Protein AF-A9PB67-F1 (afdb_monomer_lite)

Organism: Populus trichocarpa (NCBI:txid3694)

Secondary structure (DSSP, 8-state):
----BTTEEEEEESS-----STT-----EEEEEE----TT-EEEEEEEEE-SS-EEEEEEEEE--

Sequence (65 aa):
MTSQTTSVKMLVEPESLSFAKEYEKKSYTVTFTATSMPSGTNSFAHLEWSDGKHVVRSPIAFSWT

Radius of gyration: 14.49 Å; chains: 1; bounding box: 33×18×41 Å

pLDDT: mean 90.89, std 14.82, range [35.41, 98.12]

InterPro domains:
  IPR041469 Subtilisin-like protease, fibronectin type-III domain [PF17766] (4-61)

Foldseek 3Di:
DWDDPPFKTKDKPPPDDDDDDPPDDDDMDIDIDGDDDDAADKDKDWDWDDPPPDIDIDIDIDGHD

Structure (mmCIF, N/CA/C/O backbone):
data_AF-A9PB67-F1
#
_entry.id   AF-A9PB67-F1
#
loop_
_atom_site.group_PDB
_atom_site.id
_atom_site.type_symbol
_atom_site.label_atom_id
_atom_site.label_alt_id
_atom_site.label_comp_id
_atom_site.label_asym_id
_atom_site.label_entity_id
_atom_site.label_seq_id
_atom_site.pdbx_PDB_ins_code
_atom_site.Cartn_x
_atom_site.Cartn_y
_atom_site.Cartn_z
_atom_site.occupancy
_atom_site.B_iso_or_equiv
_atom_site.auth_seq_id
_atom_site.auth_comp_id
_atom_site.auth_asym_id
_atom_site.auth_atom_id
_atom_site.pdbx_PDB_model_num
ATOM 1 N N . MET A 1 1 ? -2.324 -9.677 0.719 1.00 36.88 1 MET A N 1
ATOM 2 C CA . MET A 1 1 ? -2.880 -9.690 -0.662 1.00 36.88 1 MET A CA 1
ATOM 3 C C . MET A 1 1 ? -1.853 -9.088 -1.621 1.00 36.88 1 MET A C 1
ATOM 5 O O . MET A 1 1 ? -1.679 -7.878 -1.622 1.00 36.88 1 MET A O 1
ATOM 9 N N . THR A 1 2 ? -1.127 -9.899 -2.395 1.00 35.41 2 THR A N 1
ATOM 10 C CA . THR A 1 2 ? -0.142 -9.413 -3.383 1.00 35.41 2 THR A CA 1
ATOM 11 C C . THR A 1 2 ? -0.755 -9.405 -4.783 1.00 35.41 2 THR A C 1
ATOM 13 O O . THR A 1 2 ? -0.940 -10.464 -5.376 1.00 35.41 2 THR A O 1
ATOM 16 N N . SER A 1 3 ? -1.054 -8.224 -5.327 1.00 43.22 3 SER A N 1
ATOM 17 C CA . SER A 1 3 ? -1.366 -8.059 -6.753 1.00 43.22 3 SER A CA 1
ATOM 18 C C . SER A 1 3 ? -0.057 -8.123 -7.546 1.00 43.22 3 SER A C 1
ATOM 20 O O . SER A 1 3 ? 0.695 -7.151 -7.573 1.00 43.22 3 SER A O 1
ATOM 22 N N . GLN A 1 4 ? 0.265 -9.277 -8.136 1.00 42.44 4 GLN A N 1
ATOM 23 C CA . GLN A 1 4 ? 1.436 -9.429 -9.005 1.00 42.44 4 GLN A CA 1
ATOM 24 C C . GLN A 1 4 ? 1.097 -8.985 -10.432 1.00 42.44 4 GLN A C 1
ATOM 26 O O . GLN A 1 4 ? 0.625 -9.768 -11.249 1.00 42.44 4 GLN A O 1
ATOM 31 N N . THR A 1 5 ? 1.405 -7.735 -10.763 1.00 52.81 5 THR A N 1
ATOM 32 C CA . THR A 1 5 ? 1.866 -7.412 -12.120 1.00 52.81 5 THR A CA 1
ATOM 33 C C . THR A 1 5 ? 3.347 -7.768 -12.163 1.00 52.81 5 THR A C 1
ATOM 35 O O . THR A 1 5 ? 4.087 -7.302 -11.303 1.00 52.81 5 THR A O 1
ATOM 38 N N . THR A 1 6 ? 3.797 -8.600 -13.104 1.00 67.19 6 THR A N 1
ATOM 39 C CA . THR A 1 6 ? 5.127 -9.250 -13.082 1.00 67.19 6 THR A CA 1
ATOM 40 C C . THR A 1 6 ? 6.310 -8.289 -12.859 1.00 67.19 6 THR A C 1
ATOM 42 O O . THR A 1 6 ? 7.335 -8.700 -12.324 1.00 67.19 6 THR A O 1
ATOM 45 N N . SER A 1 7 ? 6.153 -7.010 -13.213 1.00 82.88 7 SER A N 1
ATOM 46 C CA . SER A 1 7 ? 7.188 -5.968 -13.142 1.00 82.88 7 SER A CA 1
ATOM 47 C C . SER A 1 7 ? 7.179 -5.107 -11.868 1.00 82.88 7 SER A C 1
ATOM 49 O O . SER A 1 7 ? 8.114 -4.334 -11.665 1.00 82.88 7 SER A O 1
ATOM 51 N N . VAL A 1 8 ? 6.144 -5.191 -11.019 1.00 91.56 8 VAL A N 1
ATOM 52 C CA . VAL A 1 8 ? 6.042 -4.411 -9.769 1.00 91.56 8 VAL A CA 1
ATOM 53 C C . VAL A 1 8 ? 5.521 -5.285 -8.635 1.00 91.56 8 VAL A C 1
ATOM 55 O O . VAL A 1 8 ? 4.408 -5.806 -8.686 1.00 91.56 8 VAL A O 1
ATOM 58 N N . LYS A 1 9 ? 6.316 -5.401 -7.571 1.00 92.94 9 LYS A N 1
ATOM 59 C CA . LYS A 1 9 ? 5.912 -5.996 -6.299 1.00 92.94 9 LYS A CA 1
ATOM 60 C C . LYS A 1 9 ? 5.402 -4.901 -5.367 1.00 92.94 9 LYS A C 1
ATOM 62 O O . LYS A 1 9 ? 6.054 -3.872 -5.198 1.00 92.94 9 LYS A O 1
ATOM 67 N N . MET A 1 10 ? 4.262 -5.159 -4.734 1.00 93.25 10 MET A N 1
ATOM 68 C CA . MET A 1 10 ? 3.682 -4.306 -3.700 1.00 93.25 10 MET A CA 1
ATOM 69 C C . MET A 1 10 ? 3.683 -5.029 -2.357 1.00 93.25 10 MET A C 1
ATOM 71 O O . MET A 1 10 ? 3.278 -6.190 -2.278 1.00 93.25 10 MET A O 1
ATOM 75 N N . LEU A 1 11 ? 4.106 -4.325 -1.312 1.00 95.75 11 LEU A N 1
ATOM 76 C CA . LEU A 1 11 ? 4.002 -4.748 0.081 1.00 95.75 11 LEU A CA 1
ATOM 77 C C . LEU A 1 11 ? 3.245 -3.675 0.866 1.00 95.75 11 LEU A C 1
ATOM 79 O O . LEU A 1 11 ? 3.478 -2.486 0.655 1.00 95.75 11 LEU A O 1
ATOM 83 N N . VAL A 1 12 ? 2.342 -4.091 1.751 1.00 97.38 12 VAL A N 1
ATOM 84 C CA . VAL A 1 12 ? 1.551 -3.192 2.599 1.00 97.38 12 VAL A CA 1
ATOM 85 C C . VAL A 1 12 ? 1.758 -3.595 4.047 1.00 97.38 12 VAL A C 1
ATOM 87 O O . VAL A 1 12 ? 1.544 -4.754 4.390 1.00 97.38 12 VAL A O 1
ATOM 90 N N . GLU A 1 13 ? 2.160 -2.645 4.887 1.00 97.88 13 GLU A N 1
ATOM 91 C CA . GLU A 1 13 ? 2.438 -2.901 6.299 1.00 97.88 13 GLU A CA 1
ATOM 92 C C . GLU A 1 13 ? 1.759 -1.850 7.192 1.00 97.88 13 GLU A C 1
ATOM 94 O O . GLU A 1 13 ? 1.998 -0.649 7.017 1.00 97.88 13 GLU A O 1
ATOM 99 N N . PRO A 1 14 ? 0.919 -2.273 8.159 1.00 98.12 14 PRO A N 1
ATOM 100 C CA . PRO A 1 14 ? 0.454 -3.650 8.397 1.00 98.12 14 PRO A CA 1
ATOM 101 C C . PRO A 1 14 ? -0.522 -4.145 7.308 1.00 98.12 14 PRO A C 1
ATOM 103 O O . PRO A 1 14 ? -1.164 -3.340 6.640 1.00 98.12 14 PRO A O 1
ATOM 106 N N . GLU A 1 15 ? -0.691 -5.466 7.163 1.00 96.25 15 GLU A N 1
ATOM 107 C CA . GLU A 1 15 ? -1.630 -6.055 6.183 1.00 96.25 15 GLU A CA 1
ATOM 108 C C . GLU A 1 15 ? -3.114 -5.901 6.567 1.00 96.25 15 GLU A C 1
ATOM 110 O O . GLU A 1 15 ? -3.999 -6.107 5.737 1.00 96.25 15 GLU A O 1
ATOM 115 N N . SER A 1 16 ? -3.398 -5.540 7.821 1.00 96.56 16 SER A N 1
ATOM 116 C CA . SER A 1 16 ? -4.748 -5.340 8.351 1.00 96.56 16 SER A CA 1
ATOM 117 C C . SER A 1 16 ? -4.800 -4.119 9.260 1.00 96.56 16 SER A C 1
ATOM 119 O O . SER A 1 16 ? -3.877 -3.887 10.045 1.00 96.56 16 SER A O 1
ATOM 121 N N . LEU A 1 17 ? -5.911 -3.386 9.216 1.00 97.44 17 LEU A N 1
ATOM 122 C CA . LEU A 1 17 ? -6.175 -2.242 10.085 1.00 97.44 17 LEU A CA 1
ATOM 123 C C . LEU A 1 17 ? -7.417 -2.522 10.934 1.00 97.44 17 LEU A C 1
ATOM 125 O O . LEU A 1 17 ? -8.495 -2.751 10.394 1.00 97.44 17 LEU A O 1
ATOM 129 N N . SER A 1 18 ? -7.265 -2.470 12.258 1.00 97.00 18 SER A N 1
ATOM 130 C CA . SER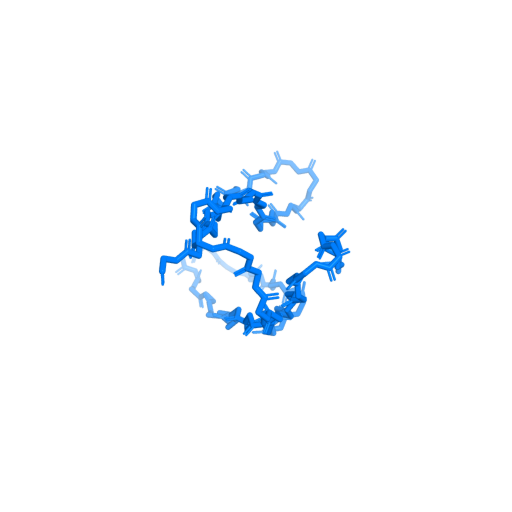 A 1 18 ? -8.363 -2.679 13.210 1.00 97.00 18 SER A CA 1
ATOM 131 C C . SER A 1 18 ? -8.729 -1.369 13.894 1.00 97.00 18 SER A C 1
ATOM 133 O O . SER A 1 18 ? -7.877 -0.748 14.527 1.00 97.00 18 SER A O 1
ATOM 135 N N . PHE A 1 19 ? -9.992 -0.968 13.794 1.00 97.06 19 PHE A N 1
ATOM 136 C CA . PHE A 1 19 ? -10.527 0.24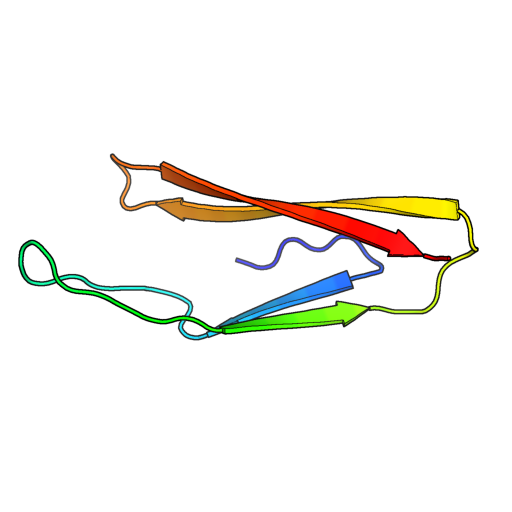7 14.407 1.00 97.06 19 PHE A CA 1
ATOM 137 C C . PHE A 1 19 ? -11.465 -0.153 15.546 1.00 97.06 19 PHE A C 1
ATOM 139 O O . PHE A 1 19 ? -12.387 -0.937 15.335 1.00 97.06 19 PHE A O 1
ATOM 146 N N . ALA A 1 20 ? -11.222 0.352 16.754 1.00 96.69 20 ALA A N 1
ATOM 147 C CA . ALA A 1 20 ? -11.992 -0.010 17.947 1.00 96.69 20 ALA A CA 1
ATOM 148 C C . ALA A 1 20 ? -13.055 1.036 18.316 1.00 96.69 20 ALA A C 1
ATOM 150 O O . ALA A 1 20 ? -13.966 0.749 19.090 1.00 96.69 20 ALA A O 1
ATOM 151 N N . LYS A 1 21 ? -12.929 2.260 17.793 1.00 97.00 21 LYS A N 1
ATOM 152 C CA . LYS A 1 21 ? -13.828 3.381 18.081 1.00 97.00 21 LYS A CA 1
ATOM 153 C C . LYS A 1 21 ? -13.972 4.306 16.881 1.00 97.00 21 LYS A C 1
ATOM 155 O O . LYS A 1 21 ? -13.088 4.374 16.025 1.00 97.00 21 LYS A O 1
ATOM 160 N N . GLU A 1 22 ? -15.069 5.053 16.855 1.00 97.00 22 GLU A N 1
ATOM 161 C CA . GLU A 1 22 ? -15.289 6.087 15.848 1.00 97.00 22 GLU A CA 1
ATOM 162 C C . GLU A 1 22 ? -14.156 7.125 15.861 1.00 97.00 22 GLU A C 1
ATOM 164 O O . GLU A 1 22 ? -13.584 7.444 16.908 1.00 97.00 22 GLU A O 1
ATOM 169 N N . TYR A 1 23 ? -13.833 7.645 14.674 1.00 97.44 23 TYR A N 1
ATOM 170 C CA . TYR A 1 23 ? -12.797 8.660 14.435 1.00 97.44 23 TYR A CA 1
ATOM 171 C C . TYR A 1 23 ? -11.351 8.231 14.730 1.00 97.44 23 TYR A C 1
ATOM 173 O O . TYR A 1 23 ? -10.435 9.056 14.654 1.00 97.44 23 TYR A O 1
ATOM 181 N N . GLU A 1 24 ? -11.107 6.953 15.027 1.00 98.06 24 GLU A N 1
ATOM 182 C CA . GLU A 1 24 ? -9.750 6.428 15.124 1.00 98.06 24 GLU A CA 1
ATOM 183 C C . GLU A 1 24 ? -9.037 6.505 13.766 1.00 98.06 24 GLU A C 1
ATOM 185 O O . GLU A 1 24 ? -9.589 6.159 12.723 1.00 98.06 24 GLU A O 1
ATOM 190 N N . LYS A 1 25 ? -7.781 6.957 13.783 1.00 97.62 25 LYS A N 1
ATOM 191 C CA . LYS A 1 25 ? -6.929 7.022 12.594 1.00 97.62 25 LYS A CA 1
ATOM 192 C C . LYS A 1 25 ? -5.877 5.930 12.673 1.00 97.62 25 LYS A C 1
ATOM 194 O O . LYS A 1 25 ? -5.241 5.753 13.712 1.00 97.62 25 LYS A O 1
ATOM 199 N N . LYS A 1 26 ? -5.671 5.234 11.560 1.00 97.75 26 LYS A N 1
ATOM 200 C CA . LYS A 1 26 ? -4.589 4.268 11.389 1.00 97.75 26 LYS A CA 1
ATOM 201 C C . LYS A 1 26 ? -3.707 4.681 10.223 1.00 97.75 26 LYS A C 1
ATOM 203 O O . LYS A 1 26 ? -4.196 5.244 9.245 1.00 97.75 26 LYS A O 1
ATOM 208 N N . SER A 1 27 ? -2.424 4.374 10.348 1.00 97.88 27 SER A N 1
ATOM 209 C CA . SER A 1 27 ? -1.428 4.578 9.301 1.00 97.88 27 SER A CA 1
ATOM 210 C C . SER A 1 27 ? -1.004 3.231 8.738 1.00 97.88 27 SER A C 1
ATOM 212 O O . SER A 1 27 ? -0.978 2.232 9.456 1.00 97.88 27 SER A O 1
ATOM 214 N N . TYR A 1 28 ? -0.654 3.229 7.460 1.00 97.44 28 TYR A N 1
ATOM 215 C CA . TYR A 1 28 ? -0.061 2.097 6.766 1.00 97.44 28 TYR A CA 1
ATOM 216 C C . TYR A 1 28 ? 0.995 2.617 5.795 1.00 97.44 28 TYR A C 1
ATOM 218 O O . TYR A 1 28 ? 0.926 3.762 5.342 1.00 97.44 28 TYR A O 1
ATOM 226 N N . THR A 1 29 ? 1.952 1.759 5.469 1.00 98.00 29 THR A N 1
ATOM 227 C CA . THR A 1 29 ? 2.986 2.026 4.473 1.00 98.00 29 THR A CA 1
ATOM 228 C C . THR A 1 29 ? 2.781 1.095 3.294 1.00 98.00 29 THR A C 1
ATOM 230 O O . THR A 1 29 ? 2.536 -0.097 3.476 1.00 98.00 29 THR A O 1
ATOM 233 N N . VAL A 1 30 ? 2.892 1.637 2.081 1.00 97.12 30 VAL A N 1
ATOM 234 C CA . VAL A 1 30 ? 2.931 0.845 0.851 1.00 97.12 30 VAL A CA 1
ATOM 235 C C . VAL A 1 30 ? 4.322 0.966 0.253 1.00 97.12 30 VAL A C 1
ATOM 237 O O . VAL A 1 30 ? 4.763 2.064 -0.085 1.00 97.12 30 VAL A O 1
ATOM 240 N N . THR A 1 31 ? 5.000 -0.165 0.114 1.00 96.81 31 THR A N 1
ATOM 241 C CA . THR A 1 31 ? 6.324 -0.255 -0.496 1.00 96.81 31 THR A CA 1
ATOM 242 C C . THR A 1 31 ? 6.189 -0.847 -1.891 1.00 96.81 31 THR A C 1
ATOM 244 O O . THR A 1 31 ? 5.649 -1.942 -2.066 1.00 96.81 31 THR A O 1
ATOM 247 N N . PHE A 1 32 ? 6.709 -0.126 -2.882 1.00 94.81 32 PHE A N 1
ATOM 248 C CA . PHE A 1 32 ? 6.748 -0.553 -4.276 1.00 94.81 32 PHE A CA 1
ATOM 249 C C . PHE A 1 32 ? 8.173 -0.950 -4.649 1.00 94.81 32 PHE A C 1
ATOM 251 O O . PHE A 1 32 ? 9.119 -0.199 -4.420 1.00 94.81 32 PHE A O 1
ATOM 258 N N . THR A 1 33 ? 8.334 -2.121 -5.253 1.00 94.44 33 THR A N 1
ATOM 259 C CA . THR A 1 33 ? 9.602 -2.559 -5.840 1.00 94.44 33 THR A CA 1
ATOM 260 C C . THR A 1 33 ? 9.360 -2.878 -7.303 1.00 94.44 33 THR A C 1
ATOM 262 O O . THR A 1 33 ? 8.635 -3.820 -7.613 1.00 94.44 33 THR A O 1
ATOM 265 N N . ALA A 1 34 ? 9.942 -2.083 -8.196 1.00 92.44 34 ALA A N 1
ATOM 266 C CA . ALA A 1 34 ? 9.758 -2.210 -9.636 1.00 92.44 34 ALA A CA 1
ATOM 267 C C . ALA A 1 34 ? 11.050 -2.661 -10.322 1.00 92.44 34 ALA A C 1
ATOM 269 O O . ALA A 1 34 ? 12.147 -2.285 -9.906 1.00 92.44 34 ALA A O 1
ATOM 270 N N . THR A 1 35 ? 10.918 -3.440 -11.392 1.00 90.69 35 THR A N 1
ATOM 271 C CA . THR A 1 35 ? 12.015 -3.699 -12.330 1.00 90.69 35 THR A CA 1
ATOM 272 C C . THR A 1 35 ? 12.011 -2.667 -13.455 1.00 90.69 35 THR A C 1
ATOM 274 O O . THR A 1 35 ? 11.005 -2.000 -13.711 1.00 90.69 35 THR A O 1
ATOM 277 N N . SER A 1 36 ? 13.143 -2.539 -14.150 1.00 91.00 36 SER A N 1
ATOM 278 C CA . SER A 1 36 ? 13.206 -1.729 -15.369 1.00 91.00 36 SER A CA 1
ATOM 279 C C . SER A 1 36 ? 12.234 -2.266 -16.427 1.00 91.00 36 SER A C 1
ATOM 281 O O . SER A 1 36 ? 12.069 -3.480 -16.561 1.00 91.00 36 SER A O 1
ATOM 283 N N . MET A 1 37 ? 11.603 -1.355 -17.165 1.00 93.19 37 MET A N 1
ATOM 284 C CA . MET A 1 37 ? 10.726 -1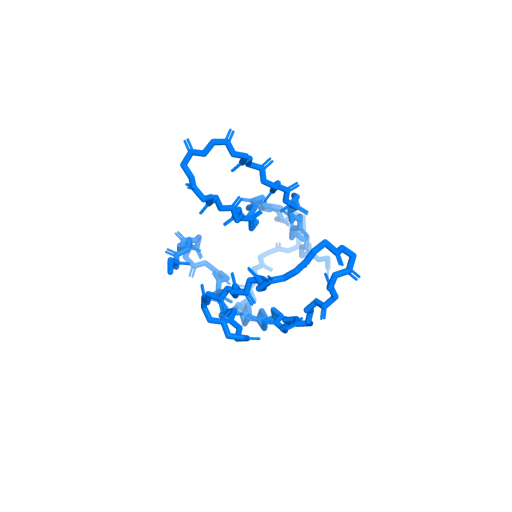.625 -18.306 1.00 93.19 37 MET A CA 1
ATOM 285 C C . MET A 1 37 ? 11.020 -0.599 -19.408 1.00 93.19 37 MET A C 1
ATOM 287 O O . MET A 1 37 ? 11.547 0.475 -19.107 1.00 93.19 37 MET A O 1
ATOM 291 N N . PRO A 1 38 ? 10.678 -0.889 -20.677 1.00 94.56 38 PRO A N 1
ATOM 292 C CA . PRO A 1 38 ? 10.810 0.082 -21.759 1.00 94.56 38 PRO A CA 1
ATOM 293 C C . PRO A 1 38 ? 10.066 1.391 -21.459 1.00 94.56 38 PRO A C 1
ATOM 295 O O . PRO A 1 38 ? 8.940 1.360 -20.951 1.00 94.56 38 PRO A O 1
ATOM 298 N N . SER A 1 39 ? 10.673 2.525 -21.820 1.00 95.69 39 SER A N 1
ATOM 299 C CA . SER A 1 39 ? 10.029 3.843 -21.735 1.00 95.69 39 SER A CA 1
ATOM 300 C C . SER A 1 39 ? 8.708 3.850 -22.515 1.00 95.69 39 SER A C 1
ATOM 302 O O . SER A 1 39 ? 8.596 3.237 -23.579 1.00 95.69 39 SER A O 1
ATOM 304 N N . GLY A 1 40 ? 7.685 4.492 -21.956 1.00 95.25 40 GLY A N 1
ATOM 305 C CA . GLY A 1 40 ? 6.315 4.487 -22.473 1.00 95.25 40 GLY A CA 1
ATOM 306 C C . GLY A 1 40 ? 5.458 3.310 -21.993 1.00 95.25 40 GLY A C 1
ATOM 307 O O . GLY A 1 40 ? 4.263 3.269 -22.291 1.00 95.25 40 GLY A O 1
ATOM 308 N N . THR A 1 41 ? 6.021 2.370 -21.224 1.00 94.44 41 THR A N 1
ATOM 309 C CA . THR A 1 41 ? 5.227 1.31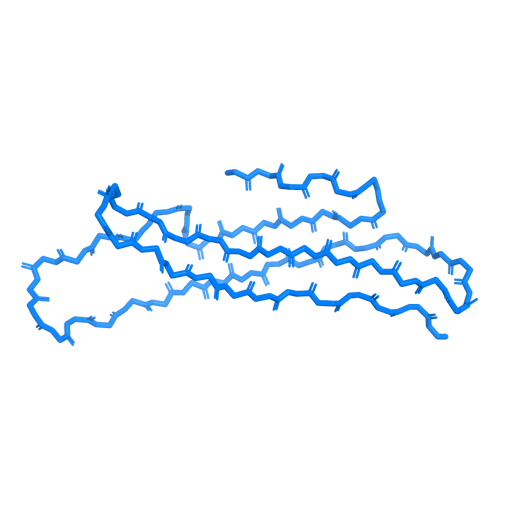8 -20.576 1.00 94.44 41 THR A CA 1
ATOM 310 C C . THR A 1 41 ? 4.390 1.914 -19.446 1.00 94.44 41 THR A C 1
ATOM 312 O O . THR A 1 41 ? 4.888 2.708 -18.651 1.00 94.44 41 THR A O 1
ATOM 315 N N . ASN A 1 42 ? 3.128 1.494 -19.341 1.00 93.19 42 ASN A N 1
ATOM 316 C CA . ASN A 1 42 ? 2.230 1.874 -18.253 1.00 93.19 42 ASN A CA 1
ATOM 317 C C . ASN A 1 42 ? 1.545 0.635 -17.670 1.00 93.19 42 ASN A C 1
ATOM 319 O O . ASN A 1 42 ? 1.279 -0.330 -18.387 1.00 93.19 42 ASN A O 1
ATOM 323 N N . SER A 1 43 ? 1.248 0.668 -16.374 1.00 91.81 43 SER A N 1
ATOM 324 C CA . SER A 1 43 ? 0.513 -0.390 -15.677 1.00 91.81 43 SER A CA 1
ATOM 325 C C . SER A 1 43 ? -0.366 0.202 -14.577 1.00 91.81 43 SER A C 1
ATOM 327 O O . SER A 1 43 ? -0.087 1.287 -14.067 1.00 91.81 43 SER A O 1
ATOM 329 N N . PHE A 1 44 ? -1.423 -0.514 -14.199 1.00 92.75 44 PHE A N 1
ATOM 330 C CA . PHE A 1 44 ? -2.400 -0.065 -13.211 1.00 92.75 44 PHE A CA 1
ATOM 331 C C . PHE A 1 44 ? -2.647 -1.148 -12.165 1.00 92.75 44 PHE A C 1
ATOM 333 O O . PHE A 1 44 ? -2.698 -2.336 -12.478 1.00 92.75 44 PHE A O 1
ATOM 340 N N . ALA A 1 45 ? -2.831 -0.719 -10.922 1.00 92.62 45 ALA A N 1
ATOM 341 C CA . ALA A 1 45 ? -3.193 -1.563 -9.795 1.00 92.62 45 ALA A CA 1
ATOM 342 C C . ALA A 1 45 ? -4.118 -0.793 -8.844 1.00 92.62 45 ALA A C 1
ATOM 344 O O . ALA A 1 45 ? -4.445 0.376 -9.060 1.00 92.62 45 ALA A O 1
ATOM 345 N N . HIS A 1 46 ? -4.540 -1.442 -7.765 1.00 95.31 46 HIS A N 1
ATOM 346 C CA . HIS A 1 46 ? -5.202 -0.760 -6.665 1.00 95.31 46 HIS A CA 1
ATOM 347 C C . HIS A 1 46 ? -4.870 -1.424 -5.330 1.00 95.31 46 HIS A C 1
ATOM 349 O O . HIS A 1 46 ? -4.629 -2.628 -5.261 1.00 95.31 46 HIS A O 1
ATOM 355 N N . LEU A 1 47 ? -4.892 -0.626 -4.265 1.00 96.38 47 LEU A N 1
ATOM 356 C CA . LEU A 1 47 ? -4.991 -1.119 -2.896 1.00 96.38 47 LEU A CA 1
ATOM 357 C C . LEU A 1 47 ? -6.461 -1.078 -2.484 1.00 96.38 47 LEU A C 1
ATOM 359 O O . LEU A 1 47 ? -7.132 -0.069 -2.692 1.00 96.38 47 LEU A O 1
ATOM 363 N N . GLU A 1 48 ? -6.963 -2.169 -1.921 1.00 97.12 48 GLU A N 1
ATOM 364 C CA . GLU A 1 48 ? -8.330 -2.257 -1.422 1.00 97.12 48 GLU A CA 1
ATOM 365 C C . GLU A 1 48 ? -8.325 -2.699 0.039 1.00 97.12 48 GLU A C 1
ATOM 367 O O . GLU A 1 48 ? -7.723 -3.716 0.383 1.00 97.12 48 GLU A O 1
ATOM 372 N N . TRP A 1 49 ? -9.009 -1.929 0.882 1.00 97.94 49 TRP A N 1
ATOM 373 C CA . TRP A 1 49 ? -9.368 -2.324 2.239 1.00 97.94 49 TRP A CA 1
ATOM 374 C C . TRP A 1 49 ? -10.846 -2.689 2.258 1.00 97.94 49 TRP A C 1
ATOM 376 O O . TRP A 1 49 ? -11.679 -1.902 1.800 1.00 97.94 49 TRP A O 1
ATOM 386 N N . SER A 1 50 ? -11.181 -3.855 2.805 1.00 97.31 50 SER A N 1
ATOM 387 C CA . SER A 1 50 ? -12.570 -4.256 2.997 1.00 97.31 50 SER A CA 1
ATOM 388 C C . SER A 1 50 ? -12.774 -4.917 4.352 1.00 97.31 50 SER A C 1
ATOM 3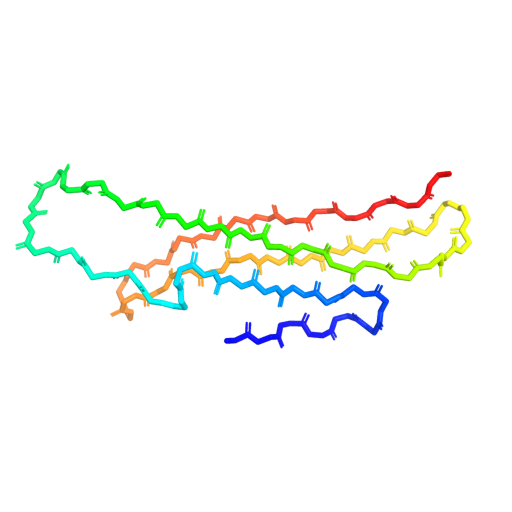90 O O . SER A 1 50 ? -11.960 -5.733 4.782 1.00 97.31 50 SER A O 1
ATOM 392 N N . ASP A 1 51 ? -13.880 -4.566 5.003 1.00 96.25 51 ASP A N 1
ATOM 393 C CA . ASP A 1 51 ? -14.415 -5.235 6.194 1.00 96.25 51 ASP A CA 1
ATOM 394 C C . ASP A 1 51 ? -15.613 -6.153 5.850 1.00 96.25 51 ASP A C 1
ATOM 396 O O . ASP A 1 51 ? -16.304 -6.641 6.742 1.00 96.25 51 ASP A O 1
ATOM 400 N N . GLY A 1 52 ? -15.889 -6.364 4.554 1.00 96.38 52 GLY A N 1
ATOM 401 C CA . GLY A 1 52 ? -17.054 -7.092 4.037 1.00 96.38 52 GLY A CA 1
ATOM 402 C C . GLY A 1 52 ? -18.307 -6.237 3.796 1.00 96.38 52 GLY A C 1
ATOM 403 O O . GLY A 1 52 ? -19.218 -6.691 3.107 1.00 96.38 52 GLY A O 1
ATOM 404 N N . LYS A 1 53 ? -18.361 -4.998 4.303 1.00 97.31 53 LYS A N 1
ATOM 405 C CA . LYS A 1 53 ? -19.480 -4.055 4.108 1.00 97.31 53 LYS A CA 1
ATOM 406 C C . LYS A 1 53 ? -19.042 -2.775 3.399 1.00 97.31 53 LYS A C 1
ATOM 408 O O . LYS A 1 53 ? -19.731 -2.292 2.504 1.00 97.31 53 LYS A O 1
ATOM 413 N N . HIS A 1 54 ? -17.911 -2.223 3.807 1.00 97.38 54 HIS A N 1
ATOM 414 C CA . HIS A 1 54 ? -17.273 -1.057 3.228 1.00 97.38 54 HIS A CA 1
ATOM 415 C C . HIS A 1 54 ? -16.090 -1.501 2.370 1.00 97.38 54 HIS A C 1
ATOM 417 O O . HIS A 1 54 ? -15.387 -2.467 2.678 1.00 97.38 54 HIS A O 1
ATOM 423 N N . VAL A 1 55 ? -15.869 -0.770 1.282 1.00 97.81 55 VAL A N 1
ATOM 424 C CA . VAL A 1 55 ? -14.731 -0.970 0.388 1.00 97.81 55 VAL A CA 1
ATOM 425 C C . VAL A 1 55 ? -14.060 0.378 0.186 1.00 97.81 55 VAL A C 1
ATOM 427 O O . VAL A 1 55 ? -14.672 1.314 -0.328 1.00 97.81 55 VAL A O 1
ATOM 430 N N . VAL A 1 56 ? -12.800 0.477 0.597 1.00 97.75 56 VAL A N 1
ATOM 431 C CA . VAL A 1 56 ? -11.964 1.663 0.397 1.00 97.75 56 VAL A CA 1
ATOM 432 C C . VAL A 1 56 ? -10.901 1.308 -0.630 1.00 97.75 56 VAL A C 1
ATOM 434 O O . VAL A 1 56 ? -9.991 0.531 -0.341 1.00 97.75 56 VAL A O 1
ATOM 437 N N . ARG A 1 57 ? -11.026 1.862 -1.840 1.00 97.31 57 ARG A N 1
ATOM 438 C CA . ARG A 1 57 ? -10.128 1.578 -2.963 1.00 97.31 57 ARG A CA 1
ATOM 439 C C . ARG A 1 57 ? -9.257 2.787 -3.293 1.00 97.31 57 ARG A C 1
ATOM 441 O O . ARG A 1 57 ? -9.773 3.870 -3.552 1.00 97.31 57 ARG A O 1
ATOM 448 N N . SER A 1 58 ? -7.951 2.557 -3.372 1.00 96.88 58 SER A N 1
ATOM 449 C CA . SER A 1 58 ? -6.948 3.534 -3.801 1.00 96.88 58 SER A CA 1
ATOM 450 C C . SER A 1 58 ? -6.330 3.089 -5.132 1.00 96.88 58 SER A C 1
ATOM 452 O O . SER A 1 58 ? -5.621 2.077 -5.145 1.00 96.88 58 SER A O 1
ATOM 454 N N . PRO A 1 59 ? -6.590 3.784 -6.257 1.00 96.38 59 PRO A N 1
ATOM 455 C CA . PRO A 1 59 ? -5.983 3.455 -7.545 1.00 96.38 59 PRO A CA 1
ATOM 456 C C . PRO A 1 59 ? -4.492 3.807 -7.560 1.00 96.38 59 PRO A C 1
ATOM 458 O O . PRO A 1 59 ? -4.068 4.802 -6.975 1.00 96.38 59 PRO A O 1
ATOM 461 N N . ILE A 1 60 ? -3.700 2.986 -8.245 1.00 96.00 60 ILE A N 1
ATOM 462 C CA . ILE A 1 60 ? -2.250 3.134 -8.376 1.00 96.00 60 ILE A CA 1
ATOM 463 C C . ILE A 1 60 ? -1.898 3.037 -9.861 1.00 96.00 60 ILE A C 1
ATOM 465 O O . ILE A 1 60 ? -2.297 2.087 -10.536 1.00 96.00 60 ILE A O 1
ATOM 469 N N . ALA A 1 61 ? -1.147 4.015 -10.364 1.00 95.25 61 ALA A N 1
ATOM 470 C CA . ALA A 1 61 ? -0.654 4.045 -11.736 1.00 95.25 61 ALA A CA 1
ATOM 471 C C . ALA A 1 61 ? 0.878 4.013 -11.743 1.00 95.25 61 ALA A C 1
ATOM 473 O O . ALA A 1 61 ? 1.524 4.758 -11.007 1.00 95.25 61 ALA A O 1
ATOM 474 N N . PHE A 1 62 ? 1.444 3.161 -12.592 1.00 94.00 62 PHE A N 1
ATOM 475 C CA . PHE A 1 62 ? 2.877 3.046 -12.834 1.00 94.00 62 PHE A CA 1
ATOM 476 C C . PHE A 1 62 ? 3.183 3.503 -14.257 1.00 94.00 62 PHE A C 1
ATOM 478 O O . PHE A 1 62 ? 2.513 3.070 -15.197 1.00 94.00 62 PHE A O 1
ATOM 485 N N . SER A 1 63 ? 4.207 4.337 -14.411 1.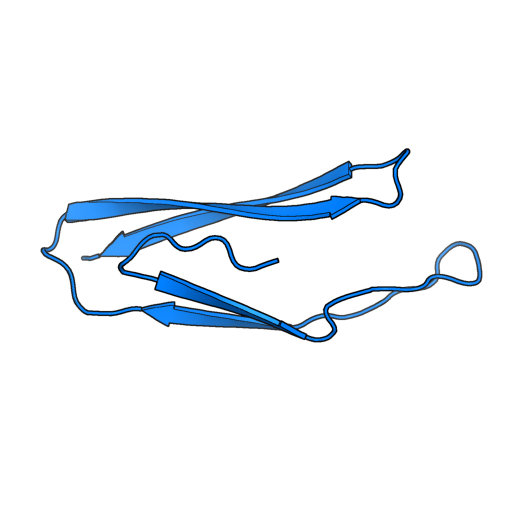00 94.62 63 SER A N 1
ATOM 486 C CA . SER A 1 63 ? 4.707 4.792 -15.707 1.00 94.62 63 SER A CA 1
ATOM 487 C C . SER A 1 63 ? 6.227 4.710 -15.714 1.00 94.62 63 SER A C 1
ATOM 489 O O . SER A 1 63 ? 6.871 5.120 -14.747 1.00 94.62 63 SER A O 1
ATOM 491 N N . TRP A 1 64 ? 6.789 4.158 -16.786 1.00 94.44 64 TRP A N 1
ATOM 492 C CA . TRP A 1 64 ? 8.228 4.131 -17.023 1.00 94.44 64 TRP A CA 1
ATOM 493 C C . TRP A 1 64 ? 8.544 5.158 -18.100 1.00 94.44 64 TRP A C 1
ATOM 495 O O . TRP A 1 64 ? 8.032 5.061 -19.217 1.00 94.44 64 TRP A O 1
ATOM 505 N N . THR A 1 65 ? 9.376 6.137 -17.756 1.00 88.50 65 THR A N 1
ATOM 506 C CA . THR A 1 65 ? 9.797 7.232 -18.638 1.00 88.50 65 THR A CA 1
ATOM 507 C C . THR A 1 65 ? 11.300 7.233 -18.793 1.00 88.50 65 THR A C 1
ATOM 509 O O . THR A 1 65 ? 11.974 7.165 -17.741 1.00 88.50 65 THR A O 1
#